Protein AF-A0A915HSV7-F1 (afdb_monomer_lite)

Organism: Romanomermis culicivorax (NCBI:txid13658)

InterPro domains:
  IPR026992 Non-haem dioxygenase, N-terminal domain [PF14226] (32-105)
  IPR027443 Isopenicillin N synthase-like superfamily [G3DSA:2.60.120.330] (11-110)

Sequence (111 aa):
MREPERTPAHMGYTGFSPIMSHESASLINNDIPVISLKSLISCDDPDCPNWRVMADQIDQALSSFTCFFIVDHGIEDELCKKVLKDLTTFFEKPVKEKLIYELKKSNNILI

Radius of gyration: 22.09 Å; chains: 1; bounding box: 64×44×52 Å

Structure (mmCIF, N/CA/C/O backbone):
data_AF-A0A915HSV7-F1
#
_entry.id   AF-A0A915HSV7-F1
#
loop_
_atom_site.group_PDB
_atom_site.id
_atom_site.type_symbol
_atom_site.label_atom_id
_atom_site.label_alt_id
_atom_site.label_comp_id
_atom_site.label_asym_id
_atom_site.label_entity_id
_atom_site.label_seq_id
_atom_site.pdbx_PDB_ins_code
_atom_site.Cartn_x
_atom_site.Cartn_y
_atom_site.Cartn_z
_atom_site.occupancy
_atom_site.B_iso_or_equiv
_atom_site.auth_seq_id
_atom_site.auth_comp_id
_atom_site.auth_asym_id
_atom_site.auth_atom_id
_atom_site.pdbx_PDB_model_num
ATOM 1 N N . MET A 1 1 ? -40.664 9.646 34.904 1.00 39.53 1 MET A N 1
ATOM 2 C CA . MET A 1 1 ? -40.356 9.000 33.612 1.00 39.53 1 MET A CA 1
ATOM 3 C C . MET A 1 1 ? -38.849 8.840 33.548 1.00 39.53 1 MET A C 1
ATOM 5 O O . MET A 1 1 ? -38.149 9.829 33.698 1.00 39.53 1 MET A O 1
ATOM 9 N N . ARG A 1 2 ? -38.368 7.596 33.517 1.00 38.66 2 ARG A N 1
ATOM 10 C CA . ARG A 1 2 ? -36.948 7.222 33.557 1.00 38.66 2 ARG A CA 1
ATOM 11 C C . ARG A 1 2 ? -36.564 6.877 32.115 1.00 38.66 2 ARG A C 1
ATOM 13 O O . ARG A 1 2 ? -37.278 6.084 31.506 1.00 38.66 2 ARG A O 1
ATOM 20 N N . GLU A 1 3 ? -35.541 7.522 31.561 1.00 39.19 3 GLU A N 1
ATOM 21 C CA . GLU A 1 3 ? -35.057 7.214 30.208 1.00 39.19 3 GLU A CA 1
ATOM 22 C C . GLU A 1 3 ? -34.608 5.744 30.120 1.00 39.19 3 GLU A C 1
ATOM 24 O O . GLU A 1 3 ? -34.041 5.236 31.093 1.00 39.19 3 GLU A O 1
ATOM 29 N N . PRO A 1 4 ? -34.861 5.035 29.004 1.00 40.88 4 PRO A N 1
ATOM 30 C CA . PRO A 1 4 ? -34.359 3.681 28.835 1.00 40.88 4 PRO A CA 1
ATOM 31 C C . PRO A 1 4 ? -32.847 3.708 28.577 1.00 40.88 4 PRO A C 1
ATOM 33 O O . PRO A 1 4 ? -32.366 4.393 27.671 1.00 40.88 4 PRO A O 1
ATOM 36 N N . GLU A 1 5 ? -32.101 2.944 29.377 1.00 40.59 5 GLU A N 1
ATOM 37 C CA . GLU A 1 5 ? -30.670 2.721 29.184 1.00 40.59 5 GLU A CA 1
ATOM 38 C C . GLU A 1 5 ? -30.398 2.163 27.783 1.00 40.59 5 GLU A C 1
ATOM 40 O O . GLU A 1 5 ? -30.896 1.101 27.404 1.00 40.59 5 GLU A O 1
ATOM 45 N N . ARG A 1 6 ? -29.572 2.871 27.007 1.00 44.91 6 ARG A N 1
ATOM 46 C CA . ARG A 1 6 ? -28.990 2.321 25.784 1.00 44.91 6 ARG A CA 1
ATOM 47 C C . ARG A 1 6 ? -27.930 1.296 26.176 1.00 44.91 6 ARG A C 1
ATOM 49 O O . ARG A 1 6 ? -26.837 1.658 26.602 1.00 44.91 6 ARG A O 1
ATOM 56 N N . THR A 1 7 ? -28.263 0.022 26.004 1.00 42.19 7 THR A N 1
ATOM 57 C CA . THR A 1 7 ? -27.322 -1.102 26.045 1.00 42.19 7 THR A CA 1
ATOM 58 C C . THR A 1 7 ? -26.110 -0.821 25.148 1.00 42.19 7 THR A C 1
ATOM 60 O O . THR A 1 7 ? -26.302 -0.455 23.983 1.00 42.19 7 THR A O 1
ATOM 63 N N . PRO A 1 8 ? -24.868 -0.989 25.639 1.00 37.62 8 PRO A N 1
ATOM 64 C CA . PRO A 1 8 ? -23.681 -0.763 24.832 1.00 37.62 8 PRO A CA 1
ATOM 65 C C . PRO A 1 8 ? -23.585 -1.864 23.776 1.00 37.62 8 PRO A C 1
ATOM 67 O O . PRO A 1 8 ? -23.598 -3.054 24.096 1.00 37.62 8 PRO A O 1
ATOM 70 N N . ALA A 1 9 ? -23.503 -1.461 22.509 1.00 40.53 9 ALA A N 1
ATOM 71 C CA . ALA A 1 9 ? -23.222 -2.371 21.413 1.00 40.53 9 ALA A CA 1
ATOM 72 C C . ALA A 1 9 ? -21.903 -3.103 21.707 1.00 40.53 9 ALA A C 1
ATOM 74 O O . ALA A 1 9 ? -20.837 -2.486 21.739 1.00 40.53 9 ALA A O 1
ATOM 75 N N . HIS A 1 10 ? -21.981 -4.416 21.934 1.00 38.94 10 HIS A N 1
ATOM 76 C CA . HIS A 1 10 ? -20.841 -5.320 21.823 1.00 38.94 10 HIS A CA 1
ATOM 77 C C . HIS A 1 10 ? -20.415 -5.332 20.354 1.00 38.94 10 HIS A C 1
ATOM 79 O O . HIS A 1 10 ? -20.825 -6.183 19.568 1.00 38.94 10 HIS A O 1
ATOM 85 N N . MET A 1 11 ? -19.635 -4.330 19.963 1.00 40.94 11 MET A N 1
ATOM 86 C CA . MET A 1 11 ? -18.988 -4.301 18.666 1.00 40.94 11 MET A CA 1
ATOM 87 C C . MET A 1 11 ? -17.698 -5.095 18.820 1.00 40.94 11 MET A C 1
ATOM 89 O O . MET A 1 11 ? -16.658 -4.564 19.202 1.00 40.94 11 MET A O 1
ATOM 93 N N . GLY A 1 12 ? -17.805 -6.408 18.611 1.00 34.91 12 GLY A N 1
ATOM 94 C CA . GLY A 1 12 ? -16.636 -7.231 18.351 1.00 34.91 12 GLY A CA 1
ATOM 95 C C . GLY A 1 12 ? -15.922 -6.625 17.152 1.00 34.91 12 GLY A C 1
ATOM 96 O O . GLY A 1 12 ? -16.457 -6.635 16.046 1.00 34.91 12 GLY A O 1
ATOM 97 N N . TYR A 1 13 ? -14.749 -6.040 17.383 1.00 38.41 13 TYR A N 1
ATOM 98 C CA . TYR A 1 13 ? -13.849 -5.631 16.317 1.00 38.41 13 TYR A CA 1
ATOM 99 C C . TYR A 1 13 ? -13.312 -6.908 15.666 1.00 38.41 13 TYR A C 1
ATOM 101 O O . TYR A 1 13 ? -12.253 -7.419 16.017 1.00 38.41 13 TYR A O 1
ATOM 109 N N . THR A 1 14 ? -14.078 -7.464 14.732 1.00 39.72 14 THR A N 1
ATOM 110 C CA . THR A 1 14 ? -13.523 -8.349 13.713 1.00 39.72 14 THR A CA 1
ATOM 111 C C . THR A 1 14 ? -12.601 -7.471 12.879 1.00 39.72 14 THR A C 1
ATOM 113 O O . THR A 1 14 ? -13.055 -6.456 12.345 1.00 39.72 14 THR A O 1
ATOM 116 N N . GLY A 1 15 ? -11.305 -7.791 12.872 1.00 40.56 15 GLY A N 1
ATOM 117 C CA . GLY A 1 15 ? -10.257 -6.983 12.247 1.00 40.56 15 GLY A CA 1
ATOM 118 C C . GLY A 1 15 ? -10.656 -6.462 10.870 1.00 40.56 15 GLY A C 1
ATOM 119 O O . GLY A 1 15 ? -11.395 -7.145 10.168 1.00 40.56 15 GLY A O 1
ATOM 120 N N . PHE A 1 16 ? -10.202 -5.240 10.553 1.00 41.31 16 PHE A N 1
ATOM 121 C CA . PHE A 1 16 ? -10.371 -4.522 9.282 1.00 41.31 16 PHE A CA 1
ATOM 122 C C . PHE A 1 16 ? -11.053 -5.357 8.192 1.00 41.31 16 PHE A C 1
ATOM 124 O O . PHE A 1 16 ? -10.406 -5.935 7.325 1.00 41.31 16 PHE A O 1
ATOM 131 N N . SER A 1 17 ? -12.382 -5.426 8.243 1.00 39.16 17 SER A N 1
ATOM 132 C CA . SER A 1 17 ? -13.141 -5.778 7.056 1.00 39.16 17 SER A CA 1
ATOM 133 C C . SER A 1 17 ? -13.083 -4.528 6.188 1.00 39.16 17 SER A C 1
ATOM 135 O O . SER A 1 17 ? -13.446 -3.454 6.685 1.00 39.16 17 SER A O 1
ATOM 137 N N . PRO A 1 18 ? -12.572 -4.600 4.948 1.00 41.47 18 PRO A N 1
ATOM 138 C CA . PRO A 1 18 ? -12.643 -3.468 4.043 1.00 41.47 18 PRO A CA 1
ATOM 139 C C . PRO A 1 18 ? -14.095 -3.003 4.004 1.00 41.47 18 PRO A C 1
ATOM 141 O O . PRO A 1 18 ? -15.000 -3.818 3.815 1.00 41.47 18 PRO A O 1
ATOM 144 N N . ILE A 1 19 ? -14.333 -1.706 4.201 1.00 45.69 19 ILE A N 1
ATOM 145 C CA . ILE A 1 19 ? -15.634 -1.100 3.911 1.00 45.69 19 ILE A CA 1
ATOM 146 C C . ILE A 1 19 ? -15.745 -1.065 2.381 1.00 45.69 19 ILE A C 1
ATOM 148 O O . ILE A 1 19 ? -15.578 -0.032 1.745 1.00 45.69 19 ILE A O 1
ATOM 152 N N . MET A 1 20 ? -15.934 -2.233 1.775 1.00 45.66 20 MET A N 1
ATOM 153 C CA . MET A 1 20 ? -16.403 -2.384 0.411 1.00 45.66 20 MET A CA 1
ATOM 154 C C . MET A 1 20 ? -17.861 -2.795 0.531 1.00 45.66 20 MET A C 1
ATOM 156 O O . MET A 1 20 ? -18.192 -3.800 1.160 1.00 45.66 20 MET A O 1
ATOM 160 N N . SER A 1 21 ? -18.748 -1.982 -0.034 1.00 49.28 21 SER A N 1
ATOM 161 C CA . SER A 1 21 ? -20.134 -2.369 -0.272 1.00 49.28 21 SER A CA 1
ATOM 162 C C . SER A 1 21 ? -20.173 -3.765 -0.900 1.00 49.28 21 SER A C 1
ATOM 164 O O . SER A 1 21 ? -19.345 -4.082 -1.752 1.00 49.28 21 SER A O 1
ATOM 166 N N . HIS A 1 22 ? -21.135 -4.599 -0.493 1.00 46.19 22 HIS A N 1
ATOM 167 C CA . HIS 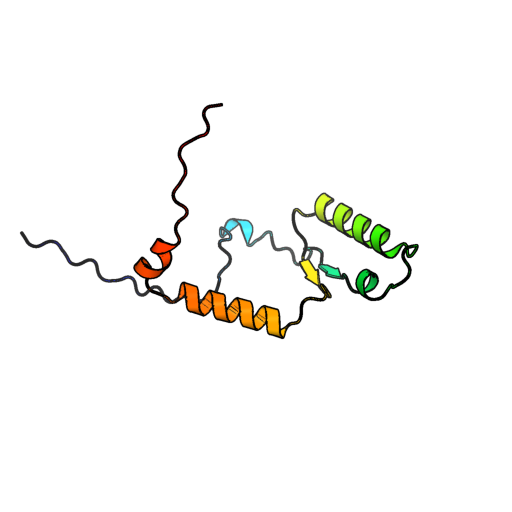A 1 22 ? -21.301 -5.974 -0.994 1.00 46.19 22 HIS A CA 1
ATOM 168 C C . HIS A 1 22 ? -21.360 -6.064 -2.534 1.00 46.19 22 HIS A C 1
ATOM 170 O O . HIS A 1 22 ? -21.035 -7.103 -3.100 1.00 46.19 22 HIS A O 1
ATOM 176 N N . GLU A 1 23 ? -21.724 -4.970 -3.207 1.00 45.97 23 GLU A N 1
ATOM 177 C CA . GLU A 1 23 ? -21.745 -4.829 -4.667 1.00 45.97 23 GLU A CA 1
ATOM 178 C C . GLU A 1 23 ? -20.331 -4.807 -5.2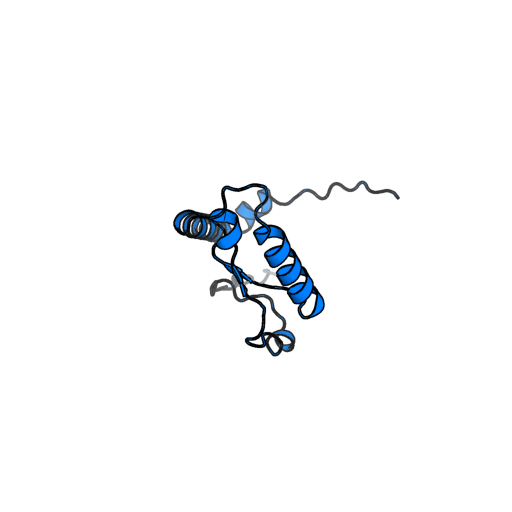93 1.00 45.97 23 GLU A C 1
ATOM 180 O O . GLU A 1 23 ? -20.117 -5.337 -6.381 1.00 45.97 23 GLU A O 1
ATOM 185 N N . SER A 1 24 ? -19.328 -4.304 -4.565 1.00 49.44 24 SER A N 1
ATOM 186 C CA . SER A 1 24 ? -17.939 -4.136 -5.022 1.00 49.44 24 SER A CA 1
ATOM 187 C C . SER A 1 24 ? -17.059 -5.369 -4.786 1.00 49.44 24 SER A C 1
ATOM 189 O O . SER A 1 24 ? -15.994 -5.492 -5.386 1.00 49.44 24 SER A O 1
ATOM 191 N N . ALA A 1 25 ? -17.477 -6.290 -3.912 1.00 49.03 25 ALA A N 1
ATOM 192 C CA . ALA A 1 25 ? -16.729 -7.514 -3.607 1.00 49.03 25 ALA A CA 1
ATOM 193 C C . ALA A 1 25 ? -16.682 -8.498 -4.793 1.00 49.03 25 ALA A C 1
ATOM 195 O O . ALA A 1 25 ? -15.849 -9.395 -4.816 1.00 49.03 25 ALA A O 1
ATOM 196 N N . SER A 1 26 ? -17.547 -8.310 -5.795 1.00 47.97 26 SER A N 1
ATOM 197 C CA . SER A 1 26 ? -17.507 -9.048 -7.065 1.00 47.97 26 SER A CA 1
ATOM 198 C C . SER A 1 26 ? -16.501 -8.483 -8.083 1.00 47.97 26 SER A C 1
ATOM 200 O O . SER A 1 26 ? -16.252 -9.128 -9.095 1.00 47.97 26 SER A O 1
ATOM 202 N N . LEU A 1 27 ? -15.904 -7.309 -7.815 1.00 49.28 27 LEU A N 1
ATOM 203 C CA . LEU A 1 27 ? -14.922 -6.640 -8.685 1.00 49.28 27 LEU A CA 1
ATOM 204 C C . LEU A 1 27 ? -13.467 -6.820 -8.240 1.00 49.28 27 LEU A C 1
ATOM 206 O O . LEU A 1 27 ? -12.560 -6.413 -8.964 1.00 49.28 27 LEU A O 1
ATOM 210 N N . ILE A 1 28 ? -13.214 -7.452 -7.090 1.00 53.03 28 ILE A N 1
ATOM 211 C CA . ILE A 1 28 ? -11.889 -8.015 -6.792 1.00 53.03 28 ILE A CA 1
ATOM 212 C C . ILE A 1 28 ? -11.707 -9.272 -7.650 1.00 53.03 28 ILE A C 1
ATOM 214 O O . ILE A 1 28 ? -11.663 -10.398 -7.163 1.00 53.03 28 ILE A O 1
ATOM 218 N N . ASN A 1 29 ? -11.633 -9.064 -8.966 1.00 54.88 29 ASN A N 1
ATOM 219 C CA . ASN A 1 29 ? -10.983 -10.002 -9.860 1.00 54.88 29 ASN A CA 1
ATOM 220 C C . ASN A 1 29 ? -9.583 -10.257 -9.293 1.00 54.88 29 ASN A C 1
ATOM 222 O O . ASN A 1 29 ? -8.905 -9.325 -8.855 1.00 54.88 29 ASN A O 1
ATOM 226 N N . ASN A 1 30 ? -9.110 -11.498 -9.373 1.00 57.50 30 ASN A N 1
ATOM 227 C CA . ASN A 1 30 ? -7.727 -11.869 -9.050 1.00 57.50 30 ASN A CA 1
ATOM 228 C C . ASN A 1 30 ? -6.686 -11.225 -10.001 1.00 57.50 30 ASN A C 1
ATOM 230 O O . ASN A 1 30 ? -5.539 -11.659 -10.040 1.00 57.50 30 ASN A O 1
ATOM 234 N N . ASP A 1 31 ? -7.085 -10.197 -10.754 1.00 76.50 31 ASP A N 1
ATOM 235 C CA . ASP A 1 31 ? -6.328 -9.535 -11.808 1.00 76.50 31 ASP A CA 1
ATOM 236 C C . ASP A 1 31 ? -5.787 -8.161 -11.379 1.00 76.50 31 ASP A C 1
ATOM 238 O O . ASP A 1 31 ? -5.164 -7.493 -12.200 1.00 76.50 31 ASP A O 1
ATOM 242 N N . ILE A 1 32 ? -6.009 -7.708 -10.129 1.00 87.12 32 ILE A N 1
ATOM 243 C CA . ILE A 1 32 ? -5.430 -6.434 -9.665 1.00 87.12 32 ILE A CA 1
ATOM 244 C C . ILE A 1 32 ? -3.900 -6.511 -9.813 1.00 87.12 32 ILE A C 1
ATOM 246 O O . ILE A 1 32 ? -3.281 -7.387 -9.199 1.00 87.12 32 ILE A O 1
ATOM 250 N N . PRO A 1 33 ? -3.271 -5.604 -10.584 1.00 90.88 33 PRO A N 1
ATOM 251 C CA . PRO A 1 33 ? -1.848 -5.681 -10.871 1.00 90.88 33 PRO A CA 1
ATOM 252 C C . PRO A 1 33 ? -1.001 -5.625 -9.602 1.00 90.88 33 PRO A C 1
ATOM 254 O O . PRO A 1 33 ? -1.275 -4.845 -8.689 1.00 90.88 33 PRO A O 1
ATOM 257 N N . VAL A 1 34 ? 0.065 -6.422 -9.573 1.00 91.56 34 VAL A N 1
ATOM 258 C CA . VAL A 1 34 ? 1.096 -6.387 -8.532 1.00 91.56 34 VAL A CA 1
ATOM 259 C C . VAL A 1 34 ? 2.394 -5.902 -9.168 1.00 91.56 34 VAL A C 1
ATOM 261 O O . VAL A 1 34 ? 2.905 -6.531 -10.092 1.00 91.56 34 VAL A O 1
ATOM 264 N N . ILE A 1 35 ? 2.930 -4.789 -8.676 1.00 92.25 35 ILE A N 1
ATOM 265 C CA . ILE A 1 35 ? 4.138 -4.145 -9.200 1.00 92.25 35 ILE A CA 1
ATOM 266 C C . ILE A 1 35 ? 5.261 -4.284 -8.166 1.00 92.25 35 ILE A C 1
ATOM 268 O O . ILE A 1 35 ? 5.100 -3.902 -7.008 1.00 92.25 35 ILE A O 1
ATOM 272 N N . SER A 1 36 ? 6.406 -4.833 -8.574 1.00 91.88 36 SER A N 1
ATOM 273 C CA . SER A 1 36 ? 7.595 -4.973 -7.719 1.00 91.88 36 SER A CA 1
ATOM 274 C C . SER A 1 36 ? 8.533 -3.778 -7.882 1.00 91.88 36 SER A C 1
ATOM 276 O O . SER A 1 36 ? 8.864 -3.400 -9.005 1.00 91.88 36 SER A O 1
ATOM 278 N N . LEU A 1 37 ? 9.019 -3.218 -6.767 1.00 91.75 37 LEU A N 1
ATOM 279 C CA . LEU A 1 37 ? 10.027 -2.145 -6.773 1.00 91.75 37 LEU A CA 1
ATOM 280 C C . LEU A 1 37 ? 11.470 -2.657 -6.713 1.00 91.75 37 LEU A C 1
ATOM 282 O O . LEU A 1 37 ? 12.412 -1.863 -6.700 1.00 91.75 37 LEU A O 1
ATOM 286 N N . LYS A 1 38 ? 11.678 -3.977 -6.701 1.00 90.12 38 LYS A N 1
ATOM 287 C CA . LYS A 1 38 ? 13.002 -4.584 -6.519 1.00 90.12 38 LYS A CA 1
ATOM 288 C C . LYS A 1 38 ? 14.035 -4.084 -7.529 1.00 90.12 38 LYS A C 1
ATOM 290 O O . LYS A 1 38 ? 15.186 -3.851 -7.162 1.00 90.12 38 LYS A O 1
ATOM 295 N N . SER A 1 39 ? 13.630 -3.914 -8.789 1.00 85.00 39 SER A N 1
ATOM 296 C CA . SER A 1 39 ? 14.511 -3.461 -9.874 1.00 85.00 39 SER A CA 1
ATOM 297 C C . SER A 1 39 ? 14.992 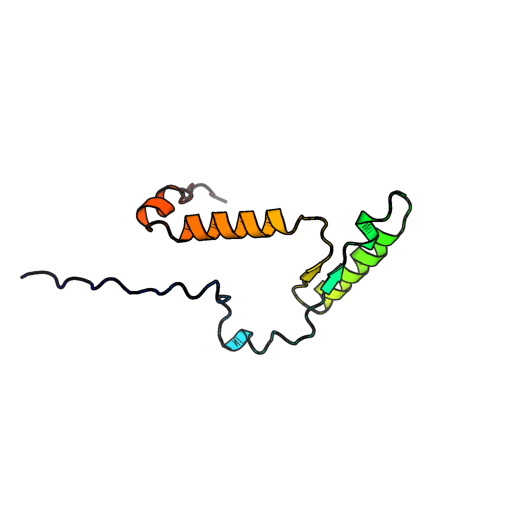-2.021 -9.689 1.00 85.00 39 SER A C 1
ATOM 299 O O . SER A 1 39 ? 16.083 -1.693 -10.148 1.00 85.00 39 SER A O 1
ATOM 301 N N . LEU A 1 40 ? 14.221 -1.178 -8.998 1.00 85.00 40 LEU A N 1
ATOM 302 C CA . LEU A 1 40 ? 14.641 0.175 -8.648 1.00 85.00 40 LEU A CA 1
ATOM 303 C C . LEU A 1 40 ? 15.639 0.181 -7.506 1.00 85.00 40 LEU A C 1
ATOM 305 O O . LEU A 1 40 ? 16.653 0.858 -7.575 1.00 85.00 40 LEU A O 1
ATOM 309 N N . ILE A 1 41 ? 15.342 -0.583 -6.459 1.00 82.62 41 ILE A N 1
ATOM 310 C CA . ILE A 1 41 ? 16.144 -0.588 -5.232 1.00 82.62 41 ILE A CA 1
ATOM 311 C C . ILE A 1 41 ? 17.502 -1.262 -5.467 1.00 82.62 41 ILE A C 1
ATOM 313 O O . ILE A 1 41 ? 18.468 -0.954 -4.783 1.00 82.62 41 ILE A O 1
ATOM 317 N N . SER A 1 42 ? 17.582 -2.176 -6.437 1.00 82.12 42 SER A N 1
ATOM 318 C CA . SER A 1 42 ? 18.808 -2.927 -6.734 1.00 82.12 42 SER A CA 1
ATOM 319 C C . SER A 1 42 ? 19.712 -2.263 -7.783 1.00 82.12 42 SER A C 1
ATOM 321 O O . SER A 1 42 ? 20.744 -2.845 -8.111 1.00 82.12 42 SER A O 1
ATOM 323 N N . CYS A 1 43 ? 19.323 -1.120 -8.368 1.00 80.62 43 CYS A N 1
ATOM 324 C CA . CYS A 1 43 ? 20.105 -0.448 -9.409 1.00 80.62 43 CYS A CA 1
ATOM 325 C C . CYS A 1 43 ? 20.709 0.857 -8.877 1.00 80.62 43 CYS A C 1
ATOM 327 O O . CYS A 1 43 ? 20.007 1.855 -8.748 1.00 80.62 43 CYS A O 1
ATOM 329 N N . ASP A 1 44 ? 22.016 0.850 -8.606 1.00 78.25 44 ASP A N 1
ATOM 330 C CA . ASP A 1 44 ? 22.757 2.041 -8.155 1.00 78.25 44 ASP A CA 1
ATOM 331 C C . ASP A 1 44 ? 23.175 2.966 -9.316 1.00 78.25 44 ASP A C 1
ATOM 333 O O . ASP A 1 44 ? 23.718 4.049 -9.095 1.00 78.25 44 ASP A O 1
ATOM 337 N N . ASP A 1 45 ? 22.942 2.541 -10.561 1.00 83.88 45 ASP A N 1
ATOM 338 C CA . ASP A 1 45 ? 23.252 3.316 -11.760 1.00 83.88 45 ASP A CA 1
ATOM 339 C C . ASP A 1 45 ? 22.116 4.321 -12.060 1.00 83.88 45 ASP A C 1
ATOM 341 O O . ASP A 1 45 ? 20.985 3.902 -12.327 1.00 83.88 45 ASP A O 1
ATOM 345 N N . PRO A 1 46 ? 22.376 5.644 -12.039 1.00 74.38 46 PRO A N 1
ATOM 346 C CA . PRO A 1 46 ? 21.365 6.661 -12.331 1.00 74.38 46 PRO A CA 1
ATOM 347 C C . PRO A 1 46 ? 20.849 6.625 -13.779 1.00 74.38 46 PRO A C 1
ATOM 349 O O . PRO A 1 46 ? 19.742 7.104 -14.033 1.00 74.38 46 PRO A O 1
ATOM 352 N N . ASP A 1 47 ? 21.603 6.040 -14.715 1.00 82.94 47 ASP A N 1
ATOM 353 C CA . ASP A 1 47 ? 21.202 5.891 -16.120 1.00 82.94 47 ASP A CA 1
ATOM 354 C C . ASP A 1 47 ? 20.431 4.579 -16.378 1.00 82.94 47 ASP A C 1
ATOM 356 O O . ASP A 1 47 ? 19.965 4.313 -17.492 1.00 82.94 47 ASP A O 1
ATOM 360 N N . CYS A 1 48 ? 20.231 3.767 -15.337 1.00 81.69 48 CYS A N 1
ATOM 361 C CA . CYS A 1 48 ? 19.487 2.517 -15.390 1.00 81.69 48 CYS A CA 1
ATOM 362 C C . CYS A 1 48 ? 18.016 2.753 -15.789 1.00 81.69 48 CYS A C 1
ATOM 364 O O . CYS A 1 48 ? 17.274 3.447 -15.085 1.00 81.69 48 CYS A O 1
ATOM 366 N N . PRO A 1 49 ? 17.515 2.139 -16.878 1.00 85.19 49 PRO A N 1
ATOM 367 C CA . PRO A 1 49 ? 16.173 2.412 -17.394 1.00 85.19 49 PRO A CA 1
ATOM 368 C C . PRO A 1 49 ? 15.049 1.768 -16.563 1.00 85.19 49 PRO A C 1
ATOM 370 O O . PRO A 1 49 ? 13.884 1.856 -16.948 1.00 85.19 49 PRO A O 1
ATOM 373 N N . ASN A 1 50 ? 15.360 1.127 -15.430 1.00 87.19 50 ASN A N 1
ATOM 374 C CA . ASN A 1 50 ? 14.400 0.382 -14.609 1.00 87.19 50 ASN A CA 1
ATOM 375 C C . ASN A 1 50 ? 13.225 1.245 -14.131 1.00 87.19 50 ASN A C 1
ATOM 377 O O . ASN A 1 50 ? 12.105 0.748 -14.020 1.00 87.19 50 ASN A O 1
ATOM 381 N N . TRP A 1 51 ? 13.451 2.544 -13.913 1.00 86.50 51 TRP A N 1
ATOM 382 C CA . TRP A 1 51 ? 12.378 3.473 -13.561 1.00 86.50 51 TRP A CA 1
ATOM 383 C C . TRP A 1 51 ? 11.382 3.696 -14.692 1.00 86.50 51 TRP A C 1
ATOM 385 O O . TRP A 1 51 ? 10.200 3.861 -14.414 1.00 86.50 51 TRP A O 1
ATOM 395 N N . ARG A 1 52 ? 11.822 3.644 -15.956 1.00 90.06 52 ARG A N 1
ATOM 396 C CA . ARG A 1 52 ? 10.926 3.761 -17.116 1.00 90.06 52 ARG A CA 1
ATOM 397 C C . ARG A 1 52 ? 10.032 2.539 -17.229 1.00 90.06 52 ARG A C 1
ATOM 399 O O . ARG A 1 52 ? 8.828 2.685 -17.356 1.00 90.06 52 ARG A O 1
ATOM 406 N N . VAL A 1 53 ? 10.613 1.347 -17.084 1.00 88.75 53 VAL A N 1
ATOM 407 C CA . VAL A 1 53 ? 9.858 0.084 -17.111 1.00 88.75 53 VAL A CA 1
ATOM 408 C C . VAL A 1 53 ? 8.780 0.074 -16.029 1.00 88.75 53 VAL A C 1
ATOM 410 O O . VAL A 1 53 ? 7.641 -0.305 -16.281 1.00 88.75 53 VAL A O 1
ATOM 413 N N . MET A 1 54 ? 9.126 0.521 -14.825 1.00 90.38 54 MET A N 1
ATOM 414 C CA . MET A 1 54 ? 8.175 0.594 -13.724 1.00 90.38 54 MET A CA 1
ATOM 415 C C . MET A 1 54 ? 7.126 1.702 -13.924 1.00 90.38 54 MET A C 1
ATOM 417 O O . MET A 1 54 ? 5.954 1.477 -13.625 1.00 90.38 54 MET A O 1
ATOM 421 N N . ALA A 1 55 ? 7.496 2.855 -14.489 1.00 91.19 55 ALA A N 1
ATOM 422 C CA . ALA A 1 55 ? 6.534 3.890 -14.866 1.00 91.19 55 ALA A CA 1
ATOM 423 C C . ALA A 1 55 ? 5.516 3.374 -15.898 1.00 91.19 55 ALA A C 1
ATOM 425 O O . ALA A 1 55 ? 4.319 3.584 -15.715 1.00 91.19 55 ALA A O 1
ATOM 426 N N . ASP A 1 56 ? 5.966 2.627 -16.910 1.00 92.50 56 ASP A N 1
ATOM 427 C CA . ASP A 1 56 ? 5.092 2.020 -17.920 1.00 92.50 56 ASP A CA 1
ATOM 428 C C . ASP A 1 56 ? 4.138 0.981 -17.297 1.00 92.50 56 ASP A C 1
ATOM 430 O O . ASP A 1 56 ? 2.962 0.912 -17.653 1.00 92.50 56 ASP A O 1
ATOM 434 N N . GLN A 1 57 ? 4.609 0.194 -16.322 1.00 91.12 57 GLN A N 1
ATOM 435 C CA . GLN A 1 57 ? 3.763 -0.750 -15.579 1.00 91.12 57 GLN A CA 1
ATOM 436 C C . GLN A 1 57 ? 2.688 -0.042 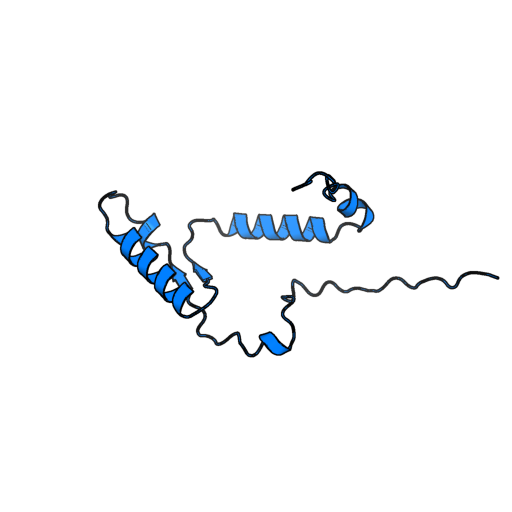-14.748 1.00 91.12 57 GLN A C 1
ATOM 438 O O . GLN A 1 57 ? 1.550 -0.509 -14.698 1.00 91.12 57 GLN A O 1
ATOM 443 N N . ILE A 1 58 ? 3.031 1.079 -14.107 1.00 91.62 58 ILE A N 1
ATOM 444 C CA . ILE A 1 58 ? 2.069 1.897 -13.358 1.00 91.62 58 ILE A CA 1
ATOM 445 C C . ILE A 1 58 ? 1.037 2.504 -14.310 1.00 91.62 58 ILE A C 1
ATOM 447 O O . ILE A 1 58 ? -0.156 2.439 -14.022 1.00 91.62 58 ILE A O 1
ATOM 451 N N . ASP A 1 59 ? 1.469 3.053 -15.445 1.00 93.69 59 ASP A N 1
ATOM 452 C CA . ASP A 1 59 ? 0.574 3.647 -16.443 1.00 93.69 59 ASP A CA 1
ATOM 453 C C . ASP A 1 59 ? -0.402 2.610 -17.018 1.00 93.69 59 ASP A C 1
ATOM 455 O O . ASP A 1 59 ? -1.615 2.834 -17.070 1.00 93.69 59 ASP A O 1
ATOM 459 N N . GLN A 1 60 ? 0.094 1.414 -17.349 1.00 90.06 60 GLN A N 1
ATOM 460 C CA . GLN A 1 60 ? -0.743 0.305 -17.802 1.00 90.06 60 GLN A CA 1
ATOM 461 C C . GLN A 1 60 ? -1.729 -0.157 -16.721 1.00 90.06 60 GLN A C 1
ATOM 463 O O . GLN A 1 60 ? -2.904 -0.405 -17.023 1.00 90.06 60 GLN A O 1
ATOM 468 N N . ALA A 1 61 ? -1.265 -0.269 -15.471 1.00 90.06 61 ALA A N 1
ATOM 469 C CA . ALA A 1 61 ? -2.107 -0.649 -14.347 1.00 90.06 61 ALA A CA 1
ATOM 470 C C . ALA A 1 61 ? -3.221 0.374 -14.134 1.00 90.06 61 ALA A C 1
ATOM 472 O O . ALA A 1 61 ? -4.365 -0.039 -14.034 1.00 90.06 61 ALA A O 1
ATOM 473 N N . LEU A 1 62 ? -2.919 1.676 -14.153 1.00 89.50 62 LEU A N 1
ATOM 474 C CA . LEU A 1 62 ? -3.901 2.757 -13.996 1.00 89.50 62 LEU A CA 1
ATOM 475 C C . LEU A 1 62 ? -4.847 2.915 -15.195 1.00 89.50 62 LEU A C 1
ATOM 477 O O . LEU A 1 62 ? -5.973 3.388 -15.041 1.00 89.50 62 LEU A O 1
ATOM 481 N N . SER A 1 63 ? -4.407 2.513 -16.388 1.00 88.12 63 SER A N 1
ATOM 482 C CA . SER A 1 63 ? -5.240 2.516 -17.595 1.00 88.12 63 SER A CA 1
ATOM 483 C C . SER A 1 63 ? -6.265 1.379 -17.610 1.00 88.12 63 SER A C 1
ATOM 485 O O . SER A 1 63 ? -7.333 1.519 -18.203 1.00 88.12 63 SER A O 1
ATOM 487 N N . SER A 1 64 ? -5.941 0.249 -16.974 1.00 83.31 64 SER A N 1
ATOM 488 C CA . SER A 1 64 ? -6.775 -0.965 -16.982 1.00 83.31 64 SER A CA 1
ATOM 489 C C . SER A 1 64 ? -7.529 -1.180 -15.663 1.00 83.31 64 SER A C 1
ATOM 491 O O . SER A 1 64 ? -8.620 -1.744 -15.651 1.00 83.31 64 SER A O 1
ATOM 493 N N . PHE A 1 65 ? -6.960 -0.707 -14.556 1.00 81.50 65 PHE A N 1
ATOM 494 C CA . PHE A 1 65 ? -7.464 -0.804 -13.191 1.00 81.50 65 PHE A CA 1
ATOM 495 C C . PHE A 1 65 ? -7.355 0.558 -12.508 1.00 81.50 65 PHE A C 1
ATOM 497 O O . PHE A 1 65 ? -6.498 1.370 -12.819 1.00 81.50 65 PHE A O 1
ATOM 504 N N . THR A 1 66 ? -8.185 0.820 -11.506 1.00 81.88 66 THR A N 1
ATOM 505 C CA . THR A 1 66 ? -8.067 2.055 -10.710 1.00 81.88 66 THR A CA 1
ATOM 506 C C . THR A 1 66 ? -7.080 1.919 -9.548 1.00 81.88 66 THR A C 1
ATOM 508 O O . THR A 1 66 ? -6.888 2.865 -8.786 1.00 81.88 66 THR A O 1
ATOM 511 N N . CYS A 1 67 ? -6.503 0.732 -9.352 1.00 87.50 67 CYS A N 1
ATOM 512 C CA . CYS A 1 67 ? -5.582 0.425 -8.266 1.00 87.50 67 CYS A CA 1
ATOM 513 C C . CYS A 1 67 ? -4.615 -0.701 -8.648 1.00 87.50 67 CYS A C 1
ATOM 515 O O . CYS A 1 67 ? -4.839 -1.451 -9.596 1.00 87.50 67 CYS A O 1
ATOM 517 N N . PHE A 1 68 ? -3.543 -0.812 -7.872 1.00 92.25 68 PHE A N 1
ATOM 518 C CA . PHE A 1 68 ? -2.543 -1.868 -7.961 1.00 92.25 68 PHE A CA 1
ATOM 519 C C . PHE A 1 68 ? -1.915 -2.085 -6.580 1.00 92.25 68 PHE A C 1
ATOM 521 O O . PHE A 1 68 ? -1.969 -1.206 -5.715 1.00 92.25 68 PHE A O 1
ATOM 528 N N . PHE A 1 69 ? -1.311 -3.251 -6.371 1.00 91.75 69 PHE A N 1
ATOM 529 C CA . PHE A 1 69 ? -0.487 -3.541 -5.203 1.00 91.75 69 PHE A CA 1
ATOM 530 C C . PHE A 1 69 ? 0.983 -3.269 -5.510 1.00 91.75 69 PHE A C 1
ATOM 532 O O . PHE A 1 69 ? 1.453 -3.520 -6.618 1.00 91.75 69 PHE A O 1
ATOM 539 N N . ILE A 1 70 ? 1.722 -2.801 -4.505 1.00 92.94 70 ILE A N 1
ATOM 540 C CA . ILE A 1 70 ? 3.176 -2.655 -4.573 1.00 92.94 70 ILE A CA 1
ATOM 541 C C . ILE A 1 70 ? 3.818 -3.704 -3.663 1.00 92.94 70 ILE A C 1
ATOM 543 O O . ILE A 1 70 ? 3.427 -3.836 -2.504 1.00 92.94 70 ILE A O 1
ATOM 547 N N . VAL A 1 71 ? 4.826 -4.409 -4.175 1.00 93.44 71 VAL A N 1
ATOM 548 C CA . VAL A 1 71 ? 5.685 -5.337 -3.420 1.00 93.44 71 VAL A CA 1
ATOM 549 C C . VAL A 1 71 ? 7.154 -4.944 -3.561 1.00 93.44 71 VAL A C 1
ATOM 551 O O . VAL A 1 71 ? 7.505 -4.093 -4.380 1.00 93.44 71 VAL A O 1
ATOM 554 N N . ASP A 1 72 ? 8.023 -5.541 -2.741 1.00 93.19 72 ASP A N 1
ATOM 555 C CA . ASP A 1 72 ? 9.452 -5.205 -2.679 1.00 93.19 72 ASP A CA 1
ATOM 556 C C . ASP A 1 72 ? 9.700 -3.699 -2.481 1.00 93.19 72 ASP A C 1
ATOM 558 O O . ASP A 1 72 ? 10.673 -3.151 -2.978 1.00 93.19 72 ASP A O 1
ATOM 562 N N . HIS A 1 73 ? 8.816 -3.007 -1.759 1.00 92.25 73 HIS A N 1
ATOM 563 C CA . HIS A 1 73 ? 8.823 -1.548 -1.593 1.00 92.25 73 HIS A CA 1
ATOM 564 C C . HIS A 1 73 ? 9.966 -0.995 -0.724 1.00 92.25 73 HIS A C 1
ATOM 566 O O . HIS A 1 73 ? 10.023 0.204 -0.469 1.00 92.25 73 HIS A O 1
ATOM 572 N N . GLY A 1 74 ? 10.843 -1.853 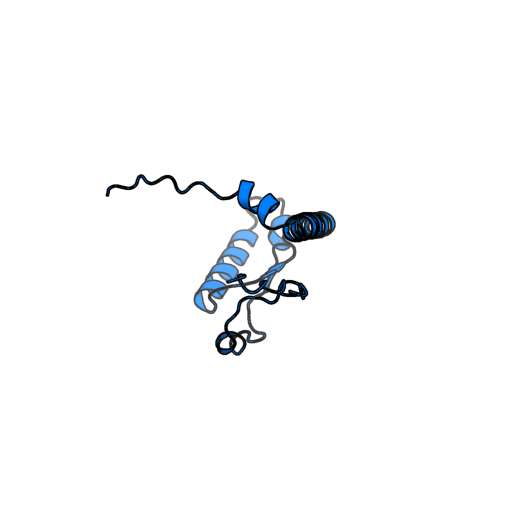-0.199 1.00 91.88 74 GLY A N 1
ATOM 573 C CA . GLY A 1 74 ? 11.968 -1.462 0.660 1.00 91.88 74 GLY A CA 1
ATOM 574 C C . GLY A 1 74 ? 11.606 -1.125 2.113 1.00 91.88 74 GLY A C 1
ATOM 575 O O . GLY A 1 74 ? 12.497 -1.034 2.949 1.00 91.88 74 GLY A O 1
ATOM 576 N N . ILE A 1 75 ? 10.319 -0.973 2.443 1.00 93.50 75 ILE A N 1
ATOM 577 C CA . ILE A 1 75 ? 9.846 -0.864 3.834 1.00 93.50 75 ILE A CA 1
ATOM 578 C C . ILE A 1 75 ? 10.027 -2.207 4.555 1.00 93.50 75 ILE A C 1
ATOM 580 O O . ILE A 1 75 ? 9.586 -3.240 4.057 1.00 93.50 75 ILE A O 1
ATOM 584 N N . GLU A 1 76 ? 10.652 -2.175 5.731 1.00 95.62 76 GLU A N 1
ATOM 585 C CA . GLU A 1 76 ? 10.882 -3.348 6.577 1.00 95.62 76 GLU A CA 1
ATOM 586 C C . GLU A 1 76 ? 9.569 -3.927 7.135 1.00 95.62 76 GLU A C 1
ATOM 588 O O . GLU A 1 76 ? 8.737 -3.204 7.691 1.00 95.62 76 GLU A O 1
ATOM 593 N N . ASP A 1 77 ? 9.413 -5.251 7.068 1.00 93.31 77 ASP A N 1
ATOM 594 C CA . ASP A 1 77 ? 8.222 -5.953 7.565 1.00 93.31 77 ASP A CA 1
ATOM 595 C C . ASP A 1 77 ? 7.947 -5.690 9.052 1.00 93.31 77 ASP A C 1
ATOM 597 O O . ASP A 1 77 ? 6.794 -5.538 9.461 1.00 93.31 77 ASP A O 1
ATOM 601 N N . GLU A 1 78 ? 8.993 -5.609 9.879 1.00 95.75 78 GLU A N 1
ATOM 602 C CA . GLU A 1 78 ? 8.855 -5.325 11.311 1.00 95.75 78 GLU A CA 1
ATOM 603 C C . GLU A 1 78 ? 8.327 -3.911 11.569 1.00 95.75 78 GLU A C 1
ATOM 605 O O . GLU A 1 78 ? 7.524 -3.706 12.485 1.00 95.75 78 GLU A O 1
ATOM 610 N N . LEU A 1 79 ? 8.682 -2.943 10.717 1.00 96.88 79 LEU A N 1
ATOM 611 C CA . LEU A 1 79 ? 8.114 -1.601 10.781 1.00 96.88 79 LEU A CA 1
ATOM 612 C C . LEU A 1 79 ? 6.620 -1.630 10.438 1.00 96.88 79 LEU A C 1
ATOM 614 O O . LEU A 1 79 ? 5.819 -1.065 11.185 1.00 96.88 79 LEU A O 1
ATOM 618 N N . CYS A 1 80 ? 6.226 -2.336 9.375 1.00 95.38 80 CYS A N 1
ATOM 619 C CA . CYS A 1 80 ? 4.817 -2.513 9.010 1.00 95.38 80 CYS A CA 1
ATOM 620 C C . CYS A 1 80 ? 4.010 -3.158 10.150 1.00 95.38 80 CYS A C 1
ATOM 622 O O . CYS A 1 80 ? 2.946 -2.654 10.523 1.00 95.38 80 CYS A O 1
ATOM 624 N N . LYS A 1 81 ? 4.535 -4.225 10.768 1.00 95.94 81 LYS A N 1
ATOM 625 C CA . LYS A 1 81 ? 3.907 -4.892 11.923 1.00 95.94 81 LYS A CA 1
ATOM 626 C C . LYS A 1 81 ? 3.781 -3.958 13.122 1.00 95.94 81 LYS A C 1
ATOM 628 O O . LYS A 1 81 ? 2.730 -3.925 13.763 1.00 95.94 81 LYS A O 1
ATOM 633 N N . LYS A 1 82 ? 4.828 -3.186 13.425 1.00 97.69 82 LYS A N 1
ATOM 634 C CA . LYS A 1 82 ? 4.810 -2.211 14.520 1.00 97.69 82 LYS A CA 1
ATOM 635 C C . LYS A 1 82 ? 3.754 -1.134 14.281 1.00 97.69 82 LYS A C 1
ATOM 637 O O . LYS A 1 82 ? 2.966 -0.869 15.181 1.00 97.69 82 LYS A O 1
ATOM 642 N N . VAL A 1 83 ? 3.699 -0.554 13.080 1.00 97.38 83 VAL A N 1
ATOM 643 C CA . VAL A 1 83 ? 2.687 0.453 12.720 1.00 97.38 83 VAL A CA 1
ATOM 644 C C . VAL A 1 83 ? 1.283 -0.124 12.869 1.00 97.38 83 VAL A C 1
ATOM 646 O O . VAL A 1 83 ? 0.436 0.495 13.510 1.00 97.38 83 VAL A O 1
ATOM 649 N N . LEU A 1 84 ? 1.037 -1.331 12.353 1.00 96.88 84 LEU A N 1
ATOM 650 C CA . LEU A 1 84 ? -0.267 -1.978 12.479 1.00 96.88 84 LEU A CA 1
ATOM 651 C C . LEU A 1 84 ? -0.647 -2.228 13.947 1.00 96.88 84 LEU A C 1
ATOM 653 O O . LEU A 1 84 ? -1.795 -2.005 14.337 1.00 96.88 84 LEU A O 1
ATOM 657 N N . LYS A 1 85 ? 0.312 -2.643 14.781 1.00 96.94 85 LYS A N 1
ATOM 658 C CA . LYS A 1 85 ? 0.112 -2.827 16.224 1.00 96.94 85 LYS A CA 1
ATOM 659 C C . LYS A 1 85 ? -0.205 -1.510 16.932 1.00 96.94 85 LYS A C 1
ATOM 661 O O . LYS A 1 85 ? -1.140 -1.464 17.731 1.00 96.94 85 LYS A O 1
ATOM 666 N N . ASP A 1 86 ? 0.547 -0.452 16.645 1.00 97.25 86 ASP A N 1
ATOM 667 C CA . ASP A 1 86 ? 0.350 0.869 17.246 1.00 97.25 86 ASP A CA 1
ATOM 668 C C . ASP A 1 86 ? -1.029 1.437 16.860 1.00 97.25 86 ASP A C 1
ATOM 670 O O . ASP A 1 86 ? -1.766 1.920 17.722 1.00 97.25 86 ASP A O 1
ATOM 674 N N . LEU A 1 87 ? -1.429 1.290 15.590 1.00 96.56 87 LEU A N 1
ATOM 675 C CA . LEU A 1 87 ? -2.765 1.650 15.110 1.00 96.56 87 LEU A CA 1
ATOM 676 C C . LEU A 1 87 ? -3.860 0.840 15.807 1.00 96.56 87 LEU A C 1
ATOM 678 O O . LEU A 1 87 ? -4.830 1.418 16.292 1.00 96.56 87 LEU A O 1
ATOM 682 N N . THR A 1 88 ? -3.700 -0.481 15.903 1.00 96.31 88 THR A N 1
ATOM 683 C CA . THR A 1 88 ? -4.667 -1.356 16.587 1.00 96.31 88 THR A CA 1
ATOM 684 C C . THR A 1 88 ? -4.847 -0.920 18.041 1.00 96.31 88 THR A C 1
ATOM 686 O O . THR A 1 88 ? -5.966 -0.650 18.473 1.00 96.31 88 THR A O 1
ATOM 689 N N . THR A 1 89 ? -3.735 -0.712 18.752 1.00 96.38 89 THR A N 1
ATOM 690 C CA . THR A 1 89 ? -3.724 -0.243 20.146 1.00 96.38 89 THR A CA 1
ATOM 691 C C . THR A 1 89 ? -4.421 1.112 20.294 1.00 96.38 89 THR A C 1
ATOM 693 O O . THR A 1 89 ? -5.135 1.351 21.266 1.00 96.38 89 THR A O 1
ATOM 696 N N . PHE A 1 90 ? -4.237 2.025 19.335 1.00 95.00 90 PHE A N 1
ATOM 697 C CA . PHE A 1 90 ? -4.935 3.309 19.326 1.00 95.00 90 PHE A CA 1
ATOM 698 C C . PHE A 1 90 ? -6.445 3.141 19.123 1.00 95.00 90 PHE A C 1
ATOM 700 O O . PHE A 1 90 ? -7.232 3.742 19.854 1.00 95.00 90 PHE A O 1
ATOM 707 N N . PHE A 1 91 ? -6.871 2.325 18.157 1.00 94.44 91 PHE A N 1
ATOM 708 C CA . PHE A 1 91 ? -8.291 2.152 17.848 1.00 94.44 91 PHE A CA 1
ATOM 709 C C . PHE A 1 91 ? -9.063 1.371 18.920 1.00 94.44 91 PHE A C 1
ATOM 711 O O . PHE A 1 91 ? -10.269 1.604 19.057 1.00 94.44 91 PHE A O 1
ATOM 718 N N . GLU A 1 92 ? -8.381 0.554 19.725 1.00 95.50 92 GLU A N 1
ATOM 719 C CA . GLU A 1 92 ? -8.922 -0.107 20.922 1.00 95.50 92 GLU A CA 1
ATOM 720 C C . GLU A 1 92 ? -9.219 0.861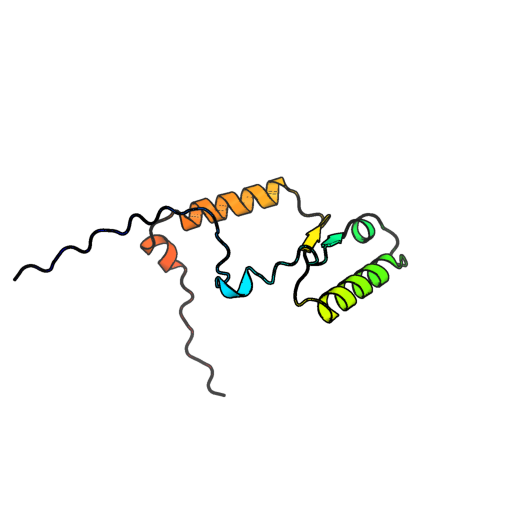 22.081 1.00 95.50 92 GLU A C 1
ATOM 722 O O . GLU A 1 92 ? -9.997 0.532 22.979 1.00 95.50 92 GLU A O 1
ATOM 727 N N . LYS A 1 93 ? -8.660 2.081 22.070 1.00 93.00 93 LYS A N 1
ATOM 728 C CA . LYS A 1 93 ? -8.966 3.091 23.092 1.00 93.00 93 LYS A CA 1
ATOM 729 C C . LYS A 1 93 ? -10.435 3.537 23.040 1.00 93.00 93 LYS A C 1
ATOM 731 O O . LYS A 1 93 ? -11.038 3.587 21.957 1.00 93.00 93 LYS A O 1
ATOM 736 N N . PRO A 1 94 ? -11.013 3.956 24.184 1.00 95.44 94 PRO A N 1
ATOM 737 C CA . PRO A 1 94 ? -12.353 4.529 24.232 1.00 95.44 94 PRO A CA 1
ATOM 738 C C . PRO A 1 94 ? -12.535 5.681 23.239 1.00 95.44 94 PRO A C 1
ATOM 740 O O . PRO A 1 94 ? -11.642 6.504 23.046 1.00 95.44 94 PRO A O 1
ATOM 743 N N . VAL A 1 95 ? -13.734 5.801 22.660 1.00 91.38 95 VAL A N 1
ATOM 744 C CA . VAL A 1 95 ? -14.061 6.864 21.689 1.00 91.38 95 VAL A CA 1
ATOM 745 C C . VAL A 1 95 ? -13.722 8.251 22.238 1.00 91.38 95 VAL A C 1
ATOM 747 O O . VAL A 1 95 ? -13.107 9.040 21.534 1.00 91.38 95 VAL A O 1
ATOM 750 N N . LYS A 1 96 ? -14.020 8.523 23.515 1.00 90.00 96 LYS A N 1
ATOM 751 C CA . LYS A 1 96 ? -13.700 9.804 24.166 1.00 90.00 96 LYS A CA 1
ATOM 752 C C . LYS A 1 96 ? -12.209 10.157 24.095 1.00 90.00 96 LYS A C 1
ATOM 754 O O . LYS A 1 96 ? -11.887 11.325 23.922 1.00 90.00 96 LYS A O 1
ATOM 759 N N . GLU A 1 97 ? -11.321 9.170 24.211 1.00 88.94 97 GLU A N 1
ATOM 760 C CA . GLU A 1 97 ? -9.872 9.373 24.078 1.00 88.94 97 GLU A CA 1
ATOM 761 C C . GLU A 1 97 ? -9.448 9.582 22.622 1.00 88.94 97 GLU A C 1
ATOM 763 O O . GLU A 1 97 ? -8.479 10.286 22.378 1.00 88.94 97 GLU A O 1
ATOM 768 N N . LYS A 1 98 ? -10.166 9.017 21.646 1.00 91.00 98 LYS A N 1
ATOM 769 C CA . LYS A 1 98 ? -9.881 9.219 20.215 1.00 91.00 98 LYS A CA 1
ATOM 770 C C . LYS A 1 98 ? -10.369 10.582 19.714 1.00 91.00 98 LYS A C 1
ATOM 772 O O . LYS A 1 98 ? -9.687 11.216 18.915 1.00 91.00 98 LYS A O 1
ATOM 777 N N . LEU A 1 99 ? -11.505 11.064 20.226 1.00 88.38 99 LEU A N 1
ATOM 778 C CA . LEU A 1 99 ? -12.125 12.331 19.812 1.00 88.38 99 LEU A CA 1
ATOM 779 C C . LEU A 1 99 ? -11.286 13.573 20.148 1.00 88.38 99 LEU A C 1
ATOM 781 O O . LEU A 1 99 ? -11.469 14.620 19.536 1.00 88.38 99 LEU A O 1
ATOM 785 N N . ILE A 1 100 ? -10.332 13.476 21.081 1.00 88.31 100 ILE A N 1
ATOM 786 C CA . ILE A 1 100 ? -9.427 14.598 21.384 1.00 88.31 100 ILE A CA 1
ATOM 787 C C . ILE A 1 100 ? -8.526 14.961 20.191 1.00 88.31 100 ILE A C 1
ATOM 789 O O . ILE A 1 100 ? -7.988 16.065 20.154 1.00 88.31 100 ILE A O 1
ATOM 793 N N . TYR A 1 101 ? -8.375 14.040 19.231 1.00 83.56 101 TYR A N 1
ATOM 794 C CA . TYR A 1 101 ? -7.592 14.210 18.008 1.00 83.56 101 TYR A CA 1
ATOM 795 C C . TYR A 1 101 ? -8.449 14.589 16.790 1.00 83.56 101 TYR A C 1
ATOM 797 O O . TYR A 1 101 ? -7.928 14.626 15.675 1.00 83.56 101 TYR A O 1
ATOM 805 N N . GLU A 1 102 ? -9.747 14.874 16.960 1.00 81.88 102 GLU A N 1
ATOM 806 C CA . GLU A 1 102 ? -10.561 15.384 15.856 1.00 81.88 102 GLU A CA 1
ATOM 807 C C . GLU A 1 102 ? -10.005 16.722 15.361 1.00 81.88 102 GLU A C 1
ATOM 809 O O . GLU A 1 102 ? -9.856 17.688 16.117 1.00 81.88 102 GLU A O 1
ATOM 814 N N . LEU A 1 103 ? -9.716 16.789 14.058 1.00 73.94 103 LEU A N 1
ATOM 815 C CA . LEU A 1 103 ? -9.423 18.044 13.382 1.00 73.94 103 LEU A CA 1
ATOM 816 C C . LEU A 1 103 ? -10.607 18.988 13.605 1.00 73.94 103 LEU A C 1
ATOM 818 O O . LEU A 1 103 ? -11.695 18.780 13.064 1.00 73.94 103 LEU A O 1
ATOM 822 N N . LYS A 1 104 ? -10.394 20.057 14.380 1.00 66.94 104 LYS A N 1
ATOM 823 C CA . LYS A 1 104 ? -11.325 21.185 14.400 1.00 66.94 104 LYS A CA 1
ATOM 824 C C . LYS A 1 104 ? -11.438 21.680 12.964 1.00 66.94 104 LYS A C 1
ATOM 826 O O . LYS A 1 104 ? -10.464 22.179 12.409 1.00 66.94 104 LYS A O 1
ATOM 831 N N . LYS A 1 105 ? -12.612 21.516 12.356 1.00 60.25 105 LYS A N 1
ATOM 832 C CA . LYS A 1 105 ? -12.912 22.069 11.036 1.00 60.25 105 LYS A CA 1
ATOM 833 C C . LYS A 1 105 ? -12.704 23.585 11.118 1.00 60.25 105 LYS A C 1
ATOM 835 O O . LYS A 1 105 ? -13.508 24.288 11.729 1.00 60.25 105 LYS A O 1
ATOM 840 N N . SER A 1 106 ? -11.606 24.090 10.565 1.00 60.25 106 SER A N 1
ATOM 841 C CA . SER A 1 106 ? -11.414 25.525 10.377 1.00 60.25 106 SER A CA 1
ATOM 842 C C . SER A 1 106 ? -12.427 25.971 9.326 1.00 60.25 106 SER A C 1
ATOM 844 O O . SER A 1 106 ? -12.229 25.744 8.135 1.00 60.25 106 SER A O 1
ATOM 846 N N . ASN A 1 107 ? -13.547 26.555 9.751 1.00 53.69 107 ASN A N 1
ATOM 847 C CA . ASN A 1 107 ? -14.470 27.228 8.842 1.00 53.69 107 ASN A CA 1
ATOM 848 C C . ASN A 1 107 ? -13.765 28.469 8.286 1.00 53.69 107 ASN A C 1
ATOM 850 O O . ASN A 1 107 ? -13.819 29.497 8.945 1.00 53.69 107 ASN A O 1
ATOM 854 N N . ASN A 1 108 ? -13.079 28.367 7.144 1.00 51.25 108 ASN A N 1
ATOM 855 C CA . ASN A 1 108 ? -12.684 29.503 6.301 1.00 51.25 108 ASN A CA 1
ATOM 856 C C . ASN A 1 108 ? -12.256 29.020 4.904 1.00 51.25 108 ASN A C 1
ATOM 858 O O . ASN A 1 108 ? -11.068 28.868 4.639 1.00 51.25 108 ASN A O 1
ATOM 862 N N . ILE A 1 109 ? -13.225 28.815 4.009 1.00 47.91 109 ILE A N 1
ATOM 863 C CA . ILE A 1 109 ? -13.043 29.040 2.567 1.00 47.91 109 ILE A CA 1
ATOM 864 C C . ILE A 1 109 ? -14.309 29.764 2.093 1.00 47.91 109 ILE A C 1
ATOM 866 O O . ILE A 1 109 ? -15.329 29.139 1.814 1.00 47.91 109 ILE A O 1
ATOM 870 N N . LEU A 1 110 ? -14.255 31.097 2.092 1.00 41.66 110 LEU A N 1
ATOM 871 C CA . LEU A 1 110 ? -15.014 31.896 1.134 1.00 41.66 110 LEU A CA 1
ATOM 872 C C . LEU A 1 110 ? -14.204 31.847 -0.163 1.00 41.66 110 LEU A C 1
ATOM 874 O O . LEU A 1 110 ? -13.006 32.132 -0.144 1.00 41.66 110 LEU A O 1
ATOM 878 N N . ILE A 1 111 ? -14.864 31.378 -1.218 1.00 55.34 111 ILE A N 1
ATOM 879 C CA . ILE A 1 111 ? -14.384 31.351 -2.604 1.00 55.34 111 ILE A CA 1
ATOM 880 C C . ILE A 1 111 ? -14.297 32.791 -3.114 1.00 55.34 111 ILE A C 1
ATOM 882 O O . ILE A 1 111 ? -15.222 33.568 -2.777 1.00 55.34 111 ILE A O 1
#

Foldseek 3Di:
DDDDDDDDPPPPCPDDPDPDDPVCVVVVDVPAAEAECQLVVPDPDPPDCVVVVRVVVVVVNVVVHVHHHYPNPVDDPVVVVVVVVVVVVLVPDDPVVVCVPDDPPPPDDDD

Secondary structure (DSSP, 8-state):
-PPPP---------TT-----TTGGG---TT--EEE-HHHHT---TT-THHHHHHHHHHHHHHH-S--EEES-S--HHHHHHHHHHHHHHHTS-HHHHGGG----------

pLDDT: mean 74.77, std 21.65, range [34.91, 97.69]